Protein AF-A0A5J5NUN8-F1 (afdb_monomer)

Solvent-accessible surface area (backbone atoms only — not comparable to full-atom values): 4760 Å² total; per-residue (Å²): 113,74,70,57,56,53,54,50,50,56,54,45,66,76,71,50,53,86,98,74,59,85,50,79,47,79,45,51,49,94,44,50,69,56,40,30,72,75,67,60,29,42,50,31,60,39,71,78,81,67,98,58,93,67,98,67,63,51,35,38,27,24,67,58,80,42,47,93,84,32,63,13,57,57,80,86,129

Sequence (77 aa):
SKECLEKVTQT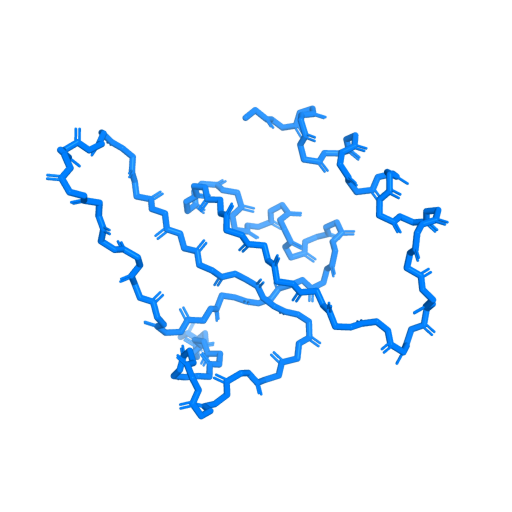ISFLAQPRESHLLLLTGEVQRDRAAELLGLRACNFRPRHSSKLGNEFQVFTNYDAGERLGGWEQEQ

Secondary structure (DSSP, 8-state):
-HHHHHHHHHHHHHHPPTTT---EEEEEGGGHHHHHHHH--EEBS-----SS--SS-EEEEESS--HHHH--BPPP-

Structure (mmCIF, N/CA/C/O backbone):
data_AF-A0A5J5NUN8-F1
#
_entry.id   AF-A0A5J5NUN8-F1
#
loop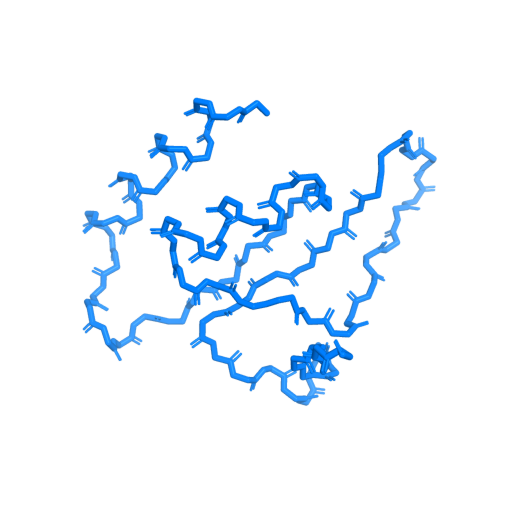_
_atom_site.group_PDB
_atom_site.id
_atom_site.type_symbol
_atom_site.label_atom_id
_atom_site.label_alt_id
_atom_site.label_comp_id
_atom_site.label_asym_id
_atom_site.label_entity_id
_atom_site.label_seq_id
_atom_site.pdbx_PDB_ins_code
_atom_site.Cartn_x
_atom_site.Cartn_y
_atom_site.Cartn_z
_atom_site.occupancy
_atom_site.B_iso_or_equiv
_atom_site.auth_seq_id
_atom_site.auth_comp_id
_atom_site.auth_asym_id
_atom_site.auth_atom_id
_atom_site.pdbx_PDB_model_num
ATOM 1 N N . SER A 1 1 ? 10.108 5.090 -0.067 1.00 83.81 1 SER A N 1
ATOM 2 C CA . SER A 1 1 ? 10.946 5.229 1.144 1.00 83.81 1 SER A CA 1
ATOM 3 C C . SER A 1 1 ? 10.196 4.626 2.316 1.00 83.81 1 SER A C 1
ATOM 5 O O . SER A 1 1 ? 8.995 4.858 2.402 1.00 83.81 1 SER A O 1
ATOM 7 N N . LYS A 1 2 ? 10.876 3.877 3.192 1.00 87.31 2 LYS A N 1
ATOM 8 C CA . LYS A 1 2 ? 10.287 3.236 4.383 1.00 87.31 2 LYS A CA 1
ATOM 9 C C . LYS A 1 2 ? 9.575 4.246 5.293 1.00 87.31 2 LYS A C 1
ATOM 11 O O . LYS A 1 2 ? 8.406 4.068 5.614 1.00 87.31 2 LYS A O 1
ATOM 16 N N . GLU A 1 3 ? 10.258 5.342 5.611 1.00 95.19 3 GLU A N 1
ATOM 17 C CA . GLU A 1 3 ? 9.760 6.401 6.501 1.00 95.19 3 GLU A CA 1
ATOM 18 C C . GLU A 1 3 ? 8.461 7.044 5.987 1.00 95.19 3 GLU A C 1
ATOM 20 O O . GLU A 1 3 ? 7.588 7.437 6.758 1.00 95.19 3 GLU A O 1
ATOM 25 N N . CYS A 1 4 ? 8.306 7.127 4.662 1.00 95.00 4 CYS A N 1
ATOM 26 C CA . CYS A 1 4 ? 7.113 7.705 4.052 1.00 95.00 4 CYS A CA 1
ATOM 27 C C . CYS A 1 4 ? 5.863 6.880 4.386 1.00 95.00 4 CYS A C 1
ATOM 29 O O . CYS A 1 4 ? 4.873 7.445 4.845 1.00 95.00 4 CYS A O 1
ATOM 31 N N . LEU A 1 5 ? 5.917 5.553 4.226 1.00 96.25 5 LEU A N 1
ATOM 32 C CA . LEU A 1 5 ? 4.760 4.697 4.497 1.00 96.25 5 LEU A CA 1
ATOM 33 C C . LEU A 1 5 ? 4.435 4.619 5.999 1.00 96.25 5 LEU A C 1
ATOM 35 O O . LEU A 1 5 ? 3.264 4.572 6.369 1.00 96.25 5 LEU A O 1
ATOM 39 N N . GLU A 1 6 ? 5.442 4.690 6.872 1.00 96.50 6 GLU A N 1
ATOM 40 C CA . GLU A 1 6 ? 5.244 4.766 8.329 1.00 96.50 6 GLU A CA 1
ATOM 41 C C . GLU A 1 6 ? 4.471 6.026 8.739 1.00 96.50 6 GLU A C 1
ATOM 43 O O . GLU A 1 6 ? 3.477 5.944 9.460 1.00 96.50 6 GLU A O 1
ATOM 48 N N . LYS A 1 7 ? 4.875 7.198 8.236 1.00 97.44 7 LYS A N 1
ATOM 49 C CA . LYS A 1 7 ? 4.194 8.470 8.530 1.00 97.44 7 LYS A CA 1
ATOM 50 C C . LYS A 1 7 ? 2.785 8.527 7.937 1.00 97.44 7 LYS A C 1
ATOM 52 O O . LYS A 1 7 ? 1.860 9.045 8.568 1.00 97.44 7 LYS A O 1
ATOM 57 N N . VAL A 1 8 ? 2.593 7.955 6.747 1.00 97.12 8 VAL A N 1
ATOM 58 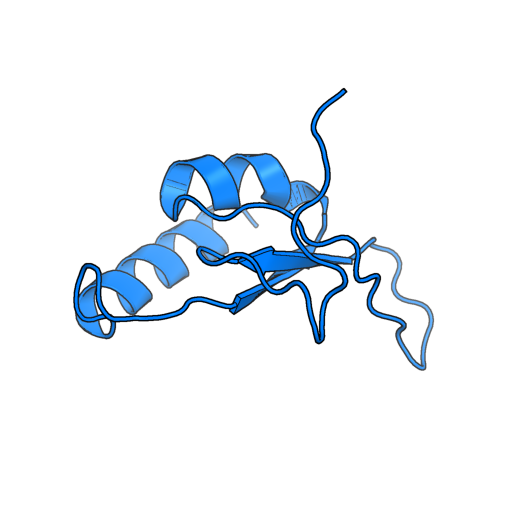C CA . VAL A 1 8 ? 1.258 7.806 6.148 1.00 97.12 8 VAL A CA 1
ATOM 59 C C . VAL A 1 8 ? 0.380 6.900 7.014 1.00 97.12 8 VAL A C 1
ATOM 61 O O . VAL A 1 8 ? -0.763 7.255 7.281 1.00 97.12 8 VAL A O 1
ATOM 64 N N . THR A 1 9 ? 0.918 5.794 7.534 1.00 95.88 9 THR A N 1
ATOM 65 C CA . THR A 1 9 ? 0.199 4.884 8.446 1.00 95.88 9 THR A CA 1
ATOM 66 C C . THR A 1 9 ? -0.263 5.604 9.712 1.00 95.88 9 THR A C 1
ATOM 68 O O . THR A 1 9 ? -1.422 5.477 10.106 1.00 95.88 9 THR A O 1
ATOM 71 N N . GLN A 1 10 ? 0.601 6.426 10.314 1.00 96.62 10 GLN A N 1
ATOM 72 C CA . GLN A 1 10 ? 0.221 7.259 11.460 1.00 96.62 10 GLN A CA 1
ATOM 73 C C . GLN A 1 10 ? -0.933 8.201 11.104 1.00 96.62 10 GLN A C 1
ATOM 75 O O . GLN A 1 10 ? -1.908 8.280 11.845 1.00 96.62 10 GLN A O 1
ATOM 80 N N . THR A 1 11 ? -0.873 8.855 9.942 1.00 97.06 11 THR A N 1
ATOM 8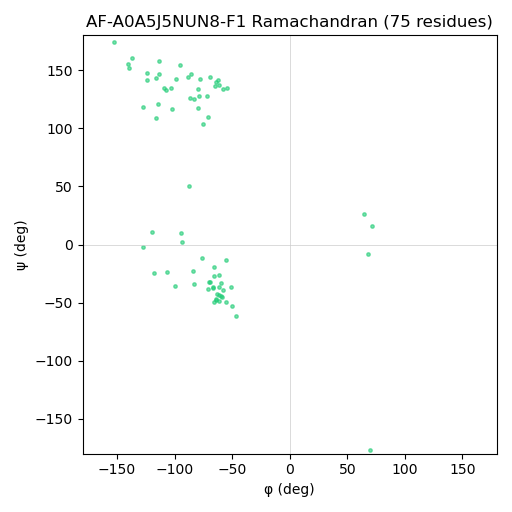1 C CA . THR A 1 11 ? -1.949 9.745 9.477 1.00 97.06 11 THR A CA 1
ATOM 82 C C . THR A 1 11 ? -3.267 8.988 9.287 1.00 97.06 11 THR A C 1
ATOM 84 O O . THR A 1 11 ? -4.308 9.453 9.742 1.00 97.06 11 THR A O 1
ATOM 87 N N . ILE A 1 12 ? -3.227 7.796 8.681 1.00 96.25 12 ILE A N 1
ATOM 88 C CA . ILE A 1 12 ? -4.405 6.934 8.505 1.00 96.25 12 ILE A CA 1
ATOM 89 C C . ILE A 1 12 ? -5.035 6.588 9.858 1.00 96.25 12 ILE A C 1
ATOM 91 O O . ILE A 1 12 ? -6.255 6.619 9.960 1.00 96.25 12 ILE A O 1
ATOM 95 N N . SER A 1 13 ? -4.243 6.329 10.906 1.00 93.88 13 SER A N 1
ATOM 96 C CA . SER A 1 13 ? -4.777 5.979 12.234 1.00 93.88 13 SER A CA 1
ATOM 97 C C . SER A 1 13 ? -5.640 7.074 12.877 1.00 93.88 13 SER A C 1
ATOM 99 O O . SER A 1 13 ? -6.527 6.761 13.665 1.00 93.88 13 SER A O 1
ATOM 101 N N . PHE A 1 14 ? -5.423 8.343 12.512 1.00 95.62 14 PHE A N 1
ATOM 102 C CA . PHE A 1 14 ? -6.246 9.464 12.977 1.00 95.62 14 PHE A CA 1
ATOM 103 C C . PHE A 1 14 ? -7.518 9.670 12.144 1.00 95.62 14 PHE A C 1
ATOM 105 O O . PHE A 1 14 ? -8.460 10.296 12.622 1.00 95.62 14 PHE A O 1
ATOM 112 N N . LEU A 1 15 ? -7.539 9.189 10.897 1.00 95.25 15 LEU A N 1
ATOM 113 C CA . LEU A 1 15 ? -8.635 9.405 9.944 1.00 95.25 15 LEU A CA 1
ATOM 114 C C . LEU A 1 15 ? -9.582 8.207 9.845 1.00 95.25 15 LEU A C 1
ATOM 116 O O . LEU A 1 15 ? -10.779 8.374 9.623 1.00 95.25 15 LEU A O 1
ATOM 120 N N . ALA A 1 16 ? -9.039 6.998 9.954 1.00 94.00 16 ALA A N 1
ATOM 121 C CA . ALA A 1 16 ? -9.783 5.768 9.779 1.00 94.00 16 ALA A CA 1
ATOM 122 C C . ALA A 1 16 ? -10.579 5.432 11.040 1.00 94.00 16 ALA A C 1
ATOM 124 O O . ALA A 1 16 ? -10.050 5.409 12.149 1.00 94.00 16 ALA A O 1
ATOM 125 N N . GLN A 1 17 ? -11.844 5.076 10.847 1.00 90.62 17 GLN A N 1
ATOM 126 C CA . GLN A 1 17 ? -12.633 4.400 11.868 1.00 90.62 17 GLN A CA 1
ATOM 127 C C . GLN A 1 17 ? -12.258 2.911 11.856 1.00 90.62 17 GLN A C 1
ATOM 129 O O . GLN A 1 17 ? -12.429 2.255 10.815 1.00 90.62 17 GLN A O 1
ATOM 134 N N . PRO A 1 18 ? -11.707 2.365 12.960 1.00 77.44 18 PRO A N 1
ATOM 135 C CA . PRO A 1 18 ? -11.279 0.973 13.007 1.00 77.44 18 PRO A CA 1
ATOM 136 C C . PRO A 1 18 ? -12.418 0.026 12.623 1.00 77.44 18 PRO A C 1
ATOM 138 O O . PRO A 1 18 ? -13.529 0.166 13.118 1.00 77.44 18 PRO A O 1
ATOM 141 N N . ARG A 1 19 ? -12.125 -0.962 11.768 1.00 75.81 19 ARG A N 1
ATOM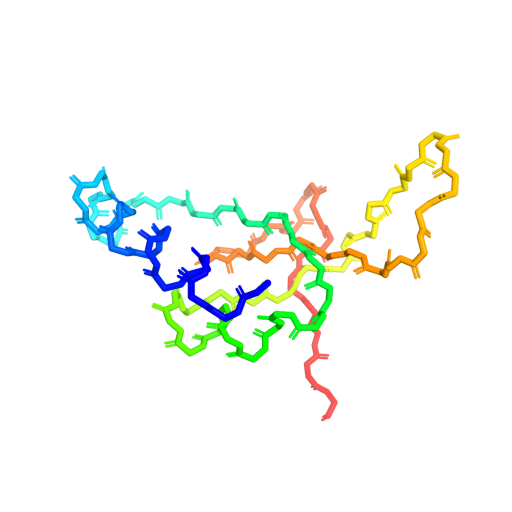 142 C CA . ARG A 1 19 ? -13.066 -1.989 11.263 1.00 75.81 19 ARG A CA 1
ATOM 143 C C . ARG A 1 19 ? -14.186 -1.502 10.335 1.00 75.81 19 ARG A C 1
ATOM 145 O O . ARG A 1 19 ? -14.837 -2.346 9.732 1.00 75.81 19 ARG A O 1
ATOM 152 N N . GLU A 1 20 ? -14.363 -0.196 10.161 1.00 84.94 20 GLU A N 1
ATOM 153 C CA . GLU A 1 20 ? -15.372 0.370 9.250 1.00 84.94 20 GLU A CA 1
ATOM 154 C C . GLU A 1 20 ? -14.758 0.958 7.975 1.00 84.94 20 GLU A C 1
ATOM 156 O O . GLU A 1 20 ? -15.412 1.052 6.939 1.00 84.94 20 GLU A O 1
ATOM 161 N N . SER A 1 21 ? -13.481 1.345 8.023 1.00 94.56 21 SER A N 1
ATOM 162 C CA . SER A 1 21 ? -12.822 2.007 6.895 1.00 94.56 21 SER A CA 1
ATOM 163 C C . SER A 1 21 ? -12.224 1.015 5.899 1.00 94.56 21 SER A C 1
ATOM 165 O O . SER A 1 21 ? -11.376 0.189 6.247 1.00 94.56 21 SER A O 1
ATOM 167 N N . HIS A 1 22 ? -12.598 1.168 4.631 1.00 94.62 22 HIS A N 1
ATOM 168 C CA . HIS A 1 22 ? -11.938 0.509 3.510 1.00 94.62 22 HIS A CA 1
ATOM 169 C C . HIS A 1 22 ? -10.706 1.300 3.071 1.00 94.62 22 HIS A C 1
ATOM 171 O O . HIS A 1 22 ? -10.789 2.485 2.751 1.00 94.62 22 HIS A O 1
ATOM 177 N N . LEU A 1 23 ? -9.558 0.630 3.038 1.00 96.12 23 LEU A N 1
ATOM 178 C CA . LEU A 1 23 ? -8.283 1.199 2.626 1.00 96.12 23 LEU A CA 1
ATOM 179 C C . LEU A 1 23 ? -7.890 0.652 1.258 1.00 96.12 23 LEU A C 1
ATOM 181 O O . LEU A 1 23 ? -7.926 -0.557 1.028 1.00 96.12 23 LEU A O 1
ATOM 185 N N . LEU A 1 24 ? -7.486 1.559 0.371 1.00 96.75 24 LEU A N 1
ATOM 186 C CA . LEU A 1 24 ? -6.865 1.266 -0.915 1.00 96.75 24 LEU A CA 1
ATOM 187 C C . LEU A 1 24 ? -5.564 2.057 -0.995 1.00 96.75 24 LEU A C 1
ATOM 189 O O . LEU A 1 24 ? -5.572 3.287 -0.959 1.00 96.75 24 LEU A O 1
ATOM 193 N N . LEU A 1 25 ? -4.448 1.345 -1.111 1.00 97.25 25 LEU A N 1
ATOM 194 C CA . LEU A 1 25 ? -3.114 1.914 -1.239 1.00 97.25 25 LEU A CA 1
ATOM 195 C C . LEU A 1 25 ? -2.546 1.573 -2.615 1.00 97.25 25 LEU A C 1
ATOM 197 O O . LEU A 1 25 ? -2.371 0.405 -2.941 1.00 97.25 25 LEU A O 1
ATOM 201 N N . LEU A 1 26 ? -2.215 2.594 -3.402 1.00 96.62 26 LEU A N 1
ATOM 202 C CA . LEU A 1 26 ? -1.427 2.461 -4.626 1.00 96.62 26 LEU A CA 1
ATOM 203 C C . LEU A 1 26 ? 0.004 2.905 -4.325 1.00 96.62 26 LEU A C 1
ATOM 205 O O . LEU A 1 26 ? 0.240 4.065 -3.990 1.00 96.62 26 LEU A O 1
ATOM 209 N N . THR A 1 27 ? 0.962 1.992 -4.431 1.00 95.50 27 THR A N 1
ATOM 210 C CA . THR A 1 27 ? 2.378 2.285 -4.173 1.00 95.50 27 THR A CA 1
ATOM 211 C C . THR A 1 27 ? 3.275 1.344 -4.974 1.00 95.50 27 THR A C 1
ATOM 213 O O . THR A 1 27 ? 2.790 0.446 -5.663 1.00 95.50 27 THR A O 1
ATOM 216 N N . GLY A 1 28 ? 4.585 1.576 -4.927 1.00 94.56 28 GLY A N 1
ATOM 217 C CA . GLY A 1 28 ? 5.552 0.697 -5.577 1.00 94.56 28 GLY A CA 1
ATOM 218 C C . GLY A 1 28 ? 5.515 -0.711 -4.977 1.00 94.56 28 GLY A C 1
ATOM 219 O O . GLY A 1 28 ? 5.398 -0.843 -3.758 1.00 94.56 28 GLY A O 1
ATOM 220 N N . GLU A 1 29 ? 5.666 -1.744 -5.807 1.00 95.06 29 GLU A N 1
ATOM 221 C CA . GLU A 1 29 ? 5.645 -3.161 -5.394 1.00 95.06 29 GLU A CA 1
ATOM 222 C C . GLU A 1 29 ? 6.605 -3.443 -4.228 1.00 95.06 29 GLU A C 1
ATOM 224 O O . GLU A 1 29 ? 6.263 -4.161 -3.295 1.00 95.06 29 GLU A O 1
ATOM 229 N N . VAL A 1 30 ? 7.769 -2.788 -4.216 1.00 94.62 30 VAL A N 1
ATOM 230 C CA . VAL A 1 30 ? 8.784 -2.889 -3.150 1.00 94.62 30 VAL A CA 1
ATOM 231 C C . VAL A 1 30 ? 8.256 -2.574 -1.736 1.00 94.62 30 VAL A C 1
ATOM 233 O O . VAL A 1 30 ? 8.944 -2.812 -0.749 1.00 94.62 30 VAL A O 1
ATOM 236 N N . GLN A 1 31 ? 7.061 -1.990 -1.603 1.00 96.12 31 GLN A N 1
ATOM 237 C CA . GLN A 1 31 ? 6.410 -1.722 -0.316 1.00 96.12 31 GLN A CA 1
ATOM 238 C C . GLN A 1 31 ? 5.439 -2.822 0.134 1.00 96.12 31 GLN A C 1
ATOM 240 O O . GLN A 1 31 ? 4.831 -2.657 1.187 1.00 96.12 31 GLN A O 1
ATOM 245 N N . ARG A 1 32 ? 5.283 -3.920 -0.615 1.00 96.38 32 ARG A N 1
ATOM 246 C CA . ARG A 1 32 ? 4.343 -5.020 -0.336 1.00 96.38 32 ARG A CA 1
ATOM 247 C C . ARG A 1 32 ? 4.373 -5.484 1.118 1.00 96.38 32 ARG A C 1
ATOM 249 O O . ARG A 1 32 ? 3.379 -5.324 1.824 1.00 96.38 32 ARG A O 1
ATOM 256 N N . ASP A 1 33 ? 5.521 -5.973 1.577 1.00 96.38 33 ASP A N 1
ATOM 257 C CA . ASP A 1 33 ? 5.663 -6.520 2.932 1.00 96.38 33 ASP A CA 1
ATOM 258 C C . ASP A 1 33 ? 5.376 -5.456 3.990 1.00 96.38 33 ASP A C 1
ATOM 260 O O . ASP A 1 33 ? 4.744 -5.714 5.010 1.00 96.38 33 ASP A O 1
ATOM 264 N N . ARG A 1 34 ? 5.774 -4.213 3.710 1.00 96.56 34 ARG A N 1
ATOM 265 C CA . ARG A 1 34 ? 5.571 -3.088 4.619 1.00 96.56 34 ARG A CA 1
ATOM 266 C C . ARG A 1 34 ? 4.105 -2.675 4.715 1.00 96.56 34 ARG A C 1
ATOM 268 O O . ARG A 1 34 ? 3.645 -2.327 5.798 1.00 96.56 34 ARG A O 1
ATOM 275 N N . ALA A 1 35 ? 3.376 -2.701 3.602 1.00 97.12 35 ALA A N 1
ATOM 276 C CA . ALA A 1 35 ? 1.943 -2.433 3.564 1.00 97.12 35 ALA A CA 1
ATOM 277 C C . ALA A 1 35 ? 1.150 -3.528 4.295 1.00 97.12 35 ALA A C 1
ATOM 279 O O . ALA A 1 35 ? 0.190 -3.214 5.002 1.00 97.12 35 ALA A O 1
ATOM 280 N N . ALA A 1 36 ? 1.581 -4.786 4.178 1.00 96.75 36 ALA A N 1
ATOM 281 C CA . ALA A 1 36 ? 1.020 -5.896 4.939 1.00 96.75 36 ALA A CA 1
ATOM 282 C C . ALA A 1 36 ? 1.294 -5.741 6.446 1.00 96.75 36 ALA A C 1
ATOM 284 O O . ALA A 1 36 ? 0.363 -5.782 7.244 1.00 96.75 36 ALA A O 1
ATOM 285 N N . GLU A 1 37 ? 2.543 -5.480 6.837 1.00 96.88 37 GLU A N 1
ATOM 286 C CA . GLU A 1 37 ? 2.955 -5.346 8.241 1.00 96.88 37 GLU A CA 1
ATOM 287 C C . GLU A 1 37 ? 2.291 -4.152 8.946 1.00 96.88 37 GLU A C 1
ATOM 289 O O . GLU A 1 37 ? 1.790 -4.288 10.059 1.00 96.88 37 GLU A O 1
ATOM 294 N N . LEU A 1 38 ? 2.287 -2.972 8.317 1.00 96.31 38 LEU A N 1
ATOM 295 C CA . LEU A 1 38 ? 1.837 -1.733 8.963 1.00 96.31 38 LEU A CA 1
ATOM 296 C C . LEU A 1 38 ? 0.320 -1.535 8.929 1.00 96.31 38 LEU A C 1
ATOM 298 O O . LEU A 1 38 ? -0.238 -0.922 9.836 1.00 96.31 38 LEU A O 1
ATOM 302 N N . LEU A 1 39 ? -0.335 -1.983 7.857 1.00 95.00 39 LEU A N 1
ATOM 303 C CA . LEU A 1 39 ? -1.732 -1.649 7.562 1.00 95.00 39 LEU A CA 1
ATOM 304 C C . LEU A 1 39 ? -2.606 -2.887 7.309 1.00 95.00 39 LEU A C 1
ATOM 306 O O . LEU A 1 39 ? -3.806 -2.736 7.077 1.00 95.00 39 LEU A O 1
ATOM 310 N N . GLY A 1 40 ? -2.041 -4.099 7.341 1.00 95.38 40 GLY A N 1
ATOM 311 C CA . GLY A 1 40 ? -2.780 -5.335 7.075 1.00 95.38 40 GLY A CA 1
ATOM 312 C C . GLY A 1 40 ? -3.319 -5.423 5.646 1.00 95.38 40 GLY A C 1
ATOM 313 O O . GLY A 1 40 ? -4.355 -6.048 5.425 1.00 95.38 40 GLY A O 1
ATOM 314 N N . LEU A 1 41 ? -2.678 -4.750 4.683 1.00 96.69 41 LEU A N 1
ATOM 315 C CA . LEU A 1 41 ? -3.150 -4.721 3.299 1.00 96.69 41 LEU A CA 1
ATOM 316 C C . LEU A 1 41 ? -2.628 -5.919 2.506 1.00 96.69 41 LEU A C 1
ATOM 318 O O . LEU A 1 41 ? -1.487 -6.343 2.677 1.00 96.69 41 LEU A O 1
ATOM 322 N N . ARG A 1 42 ? -3.439 -6.404 1.567 1.00 97.06 42 ARG A N 1
ATOM 323 C CA . ARG A 1 42 ? -3.082 -7.478 0.633 1.00 97.06 42 ARG A CA 1
ATOM 324 C C . ARG A 1 42 ? -3.081 -6.969 -0.799 1.00 97.06 42 ARG A C 1
ATOM 326 O O . ARG A 1 42 ? -3.915 -6.139 -1.160 1.00 97.06 42 ARG A O 1
ATOM 333 N N . ALA A 1 43 ? -2.144 -7.463 -1.606 1.00 97.06 43 ALA A N 1
ATOM 334 C CA . ALA A 1 43 ? -2.033 -7.096 -3.016 1.00 97.06 43 ALA A CA 1
ATOM 335 C C . ALA A 1 43 ? -3.271 -7.553 -3.797 1.00 97.06 43 ALA A C 1
ATOM 337 O O . ALA A 1 43 ? -3.778 -8.652 -3.572 1.00 97.06 43 ALA A O 1
ATOM 338 N N . CYS A 1 44 ? -3.744 -6.723 -4.721 1.00 97.19 44 CYS A N 1
ATOM 339 C CA . CYS A 1 44 ? -4.806 -7.058 -5.662 1.00 97.19 44 CYS A CA 1
ATOM 340 C C . CYS A 1 44 ? -4.232 -7.538 -7.002 1.00 97.19 44 CYS A C 1
ATOM 342 O O . CYS A 1 44 ? -3.160 -7.099 -7.420 1.00 97.19 44 CYS A O 1
ATOM 344 N N . ASN A 1 45 ? -4.997 -8.350 -7.736 1.00 95.75 45 ASN A N 1
ATOM 345 C CA . ASN A 1 45 ? -4.608 -8.820 -9.073 1.00 95.75 45 ASN A CA 1
ATOM 346 C C . ASN A 1 45 ? -4.537 -7.687 -10.118 1.00 95.75 45 ASN A C 1
ATOM 348 O O . ASN A 1 45 ? -3.876 -7.820 -11.149 1.00 95.75 45 ASN A O 1
ATOM 352 N N . PHE A 1 46 ? -5.185 -6.547 -9.866 1.00 95.38 46 PHE A N 1
ATOM 353 C CA . PHE A 1 46 ? -5.090 -5.364 -10.716 1.00 95.38 46 PHE A CA 1
ATOM 354 C C . PHE A 1 46 ? -3.644 -4.861 -10.865 1.00 95.38 46 PHE A C 1
ATOM 356 O O . PHE A 1 46 ? -2.906 -4.699 -9.891 1.00 95.38 46 PHE A O 1
ATOM 363 N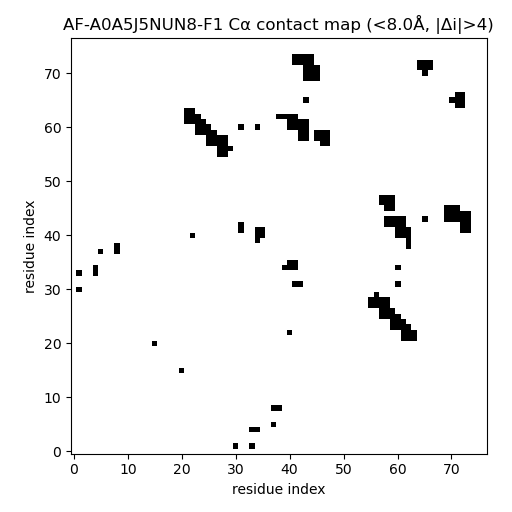 N . ARG A 1 47 ? -3.251 -4.559 -12.109 1.00 92.69 47 ARG A N 1
ATOM 364 C CA . ARG A 1 47 ? -1.938 -3.995 -12.451 1.00 92.69 47 ARG A CA 1
ATOM 365 C C . ARG A 1 47 ? -2.095 -2.593 -13.045 1.00 92.69 47 ARG A C 1
ATOM 367 O O . ARG A 1 47 ? -2.570 -2.479 -14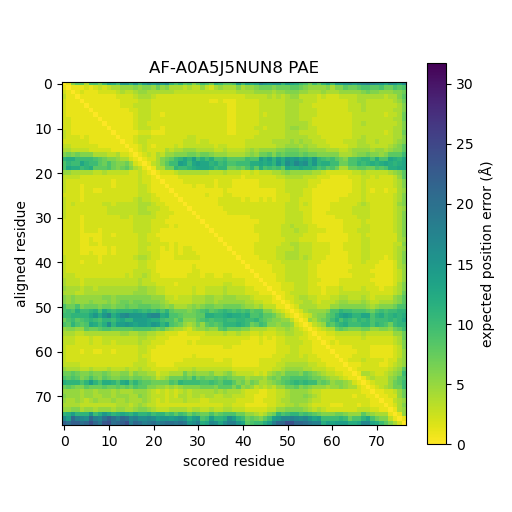.180 1.00 92.69 47 ARG A O 1
ATOM 374 N N . PRO A 1 48 ? -1.715 -1.527 -12.314 1.00 92.62 48 PRO A N 1
ATOM 375 C CA . PRO A 1 48 ? -1.814 -0.164 -12.817 1.00 92.62 48 PRO A CA 1
ATOM 376 C C . PRO A 1 48 ? -0.887 0.037 -14.020 1.00 92.62 48 PRO A C 1
ATOM 378 O O . PRO A 1 48 ? 0.274 -0.371 -14.013 1.00 92.62 48 PRO A O 1
ATOM 381 N N . ARG A 1 49 ? -1.398 0.703 -15.059 1.00 89.88 49 ARG A N 1
ATOM 382 C CA . ARG A 1 49 ? -0.616 1.113 -16.230 1.00 89.88 49 ARG A CA 1
ATOM 383 C C . ARG A 1 49 ? -0.434 2.620 -16.207 1.00 89.88 49 ARG A C 1
ATOM 385 O O . ARG A 1 49 ? -1.390 3.359 -15.991 1.00 89.88 49 ARG A O 1
ATOM 392 N N . HIS A 1 50 ? 0.788 3.058 -16.462 1.00 88.06 50 HIS A N 1
ATOM 393 C CA . HIS A 1 50 ? 1.127 4.471 -16.551 1.00 88.06 50 HIS A CA 1
ATOM 394 C C . HIS A 1 50 ? 1.169 4.891 -18.021 1.00 88.06 50 HIS A C 1
ATOM 396 O O . HIS A 1 50 ? 1.603 4.121 -18.877 1.00 88.06 50 HIS A O 1
ATOM 402 N N . SER A 1 51 ? 0.701 6.104 -18.322 1.00 89.31 51 SER A N 1
ATOM 403 C CA . SER A 1 51 ? 0.751 6.667 -19.679 1.00 89.31 51 SER A CA 1
ATOM 404 C C . SER A 1 51 ? 2.185 6.923 -20.151 1.00 89.31 51 SER A C 1
ATOM 406 O O . SER A 1 51 ? 2.463 6.876 -21.346 1.00 89.31 51 SER A O 1
ATOM 408 N N . SER A 1 52 ? 3.102 7.157 -19.212 1.00 89.38 52 SER A N 1
ATOM 409 C CA . SER A 1 52 ? 4.542 7.248 -19.429 1.00 89.38 52 SER A CA 1
ATOM 410 C C . SER A 1 52 ? 5.273 6.092 -18.745 1.00 89.38 52 SER A C 1
ATOM 412 O O . SER A 1 52 ? 4.773 5.477 -17.801 1.00 89.38 52 SER A O 1
ATOM 414 N N . LYS A 1 53 ? 6.484 5.781 -19.219 1.00 80.62 53 LYS A N 1
ATOM 415 C CA . LYS A 1 53 ? 7.313 4.736 -18.613 1.00 80.62 53 LYS A CA 1
ATOM 416 C C . LYS A 1 53 ? 7.827 5.213 -17.253 1.00 80.62 53 LYS A C 1
ATOM 418 O O . LYS A 1 53 ? 8.693 6.082 -17.190 1.00 80.62 53 LYS A O 1
ATOM 423 N N . LEU A 1 54 ? 7.320 4.618 -16.178 1.00 82.44 54 LEU A N 1
ATOM 424 C CA . LEU A 1 54 ? 7.955 4.676 -14.863 1.00 82.44 54 LEU A CA 1
ATOM 425 C C . LEU A 1 54 ? 8.945 3.517 -14.730 1.00 82.44 54 LEU A C 1
ATOM 427 O O . LEU A 1 54 ? 8.712 2.430 -15.253 1.00 82.44 54 LEU A O 1
ATOM 431 N N . GLY A 1 55 ? 10.068 3.763 -14.053 1.00 81.06 55 GLY A N 1
ATOM 432 C CA . GLY A 1 55 ? 11.111 2.752 -13.844 1.00 81.06 55 GLY A CA 1
ATOM 433 C C . GLY A 1 55 ? 10.781 1.711 -12.771 1.00 81.06 55 GLY A C 1
ATOM 434 O O . GLY A 1 55 ? 11.488 0.717 -12.679 1.00 81.06 55 GLY A O 1
ATOM 435 N N . ASN A 1 56 ? 9.727 1.933 -11.981 1.00 88.88 56 ASN A N 1
ATOM 436 C CA . ASN A 1 56 ? 9.330 1.064 -10.875 1.00 88.88 56 ASN A CA 1
ATOM 437 C C . ASN A 1 56 ? 7.982 0.404 -11.166 1.00 88.88 56 ASN A C 1
ATOM 439 O O . ASN A 1 56 ? 7.094 1.037 -11.743 1.00 88.88 56 ASN A O 1
ATOM 443 N N . GLU A 1 57 ? 7.810 -0.827 -10.691 1.00 92.06 57 GLU A N 1
ATOM 444 C CA . GLU A 1 57 ? 6.518 -1.507 -10.686 1.00 92.06 57 GLU A CA 1
ATOM 445 C C . GLU A 1 57 ? 5.640 -0.997 -9.541 1.00 92.06 57 GLU A C 1
ATOM 447 O O . GLU A 1 57 ? 6.122 -0.701 -8.445 1.00 92.06 57 GLU A O 1
ATOM 452 N N . PHE A 1 58 ? 4.342 -0.871 -9.808 1.00 94.88 58 PHE A N 1
ATOM 453 C CA . PHE A 1 58 ? 3.341 -0.419 -8.845 1.00 94.88 58 PHE A CA 1
ATOM 454 C C . PHE A 1 58 ? 2.234 -1.456 -8.720 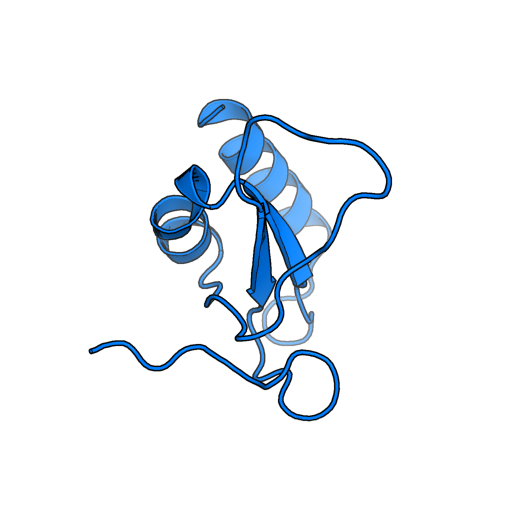1.00 94.88 58 PHE A C 1
ATOM 456 O O . PHE A 1 58 ? 1.855 -2.097 -9.700 1.00 94.88 58 PHE A O 1
ATOM 463 N N . GLN A 1 59 ? 1.675 -1.559 -7.521 1.00 96.00 59 GLN A N 1
ATOM 464 C CA . GLN A 1 59 ? 0.556 -2.437 -7.207 1.00 96.00 59 GLN A CA 1
ATOM 465 C C . GLN A 1 59 ? -0.470 -1.715 -6.334 1.00 96.00 59 GLN A C 1
ATOM 467 O O . GLN A 1 59 ? -0.179 -0.698 -5.697 1.00 96.00 59 GLN A O 1
ATOM 472 N N . VAL A 1 60 ? -1.686 -2.259 -6.326 1.00 97.44 60 VAL A N 1
ATOM 473 C CA . VAL A 1 60 ? -2.761 -1.824 -5.436 1.00 97.44 60 VAL A CA 1
ATOM 474 C C . VAL A 1 60 ? -2.897 -2.828 -4.299 1.00 97.44 60 VAL A C 1
ATOM 476 O O . VAL A 1 60 ? -2.916 -4.032 -4.543 1.00 97.44 60 VAL A O 1
ATOM 479 N N . PHE A 1 61 ? -3.013 -2.326 -3.074 1.00 97.62 61 PHE A N 1
ATOM 480 C CA . PHE A 1 61 ? -3.181 -3.109 -1.856 1.00 97.62 61 PHE A CA 1
ATOM 481 C C . PHE A 1 61 ? -4.440 -2.664 -1.113 1.00 97.62 61 PHE A C 1
ATOM 483 O O . PHE A 1 61 ? -4.735 -1.469 -1.061 1.00 97.62 61 PHE A O 1
ATOM 490 N N . THR A 1 62 ? -5.182 -3.600 -0.526 1.00 97.25 62 THR A N 1
ATOM 491 C CA . THR A 1 62 ? -6.460 -3.314 0.149 1.00 97.25 62 THR A CA 1
ATOM 492 C C . THR A 1 62 ? -6.641 -4.120 1.435 1.00 97.25 62 THR A C 1
ATOM 494 O O . THR A 1 62 ? -6.066 -5.196 1.579 1.00 97.25 62 THR A O 1
ATOM 497 N N . ASN A 1 63 ? -7.454 -3.608 2.369 1.00 95.75 63 ASN A N 1
ATOM 498 C CA . ASN A 1 63 ? -7.894 -4.339 3.574 1.00 95.75 63 ASN A CA 1
ATOM 499 C C . ASN A 1 63 ? -9.261 -5.035 3.394 1.00 95.75 63 ASN A C 1
ATOM 501 O O . ASN A 1 63 ? -9.850 -5.510 4.362 1.00 95.75 63 ASN A O 1
ATOM 505 N N . TYR A 1 64 ? -9.775 -5.076 2.166 1.00 94.31 64 TYR A N 1
ATOM 506 C CA . TYR A 1 64 ? -11.023 -5.729 1.784 1.00 94.31 64 TYR A CA 1
ATOM 507 C C . TYR A 1 64 ? -10.828 -6.439 0.446 1.00 94.31 64 TYR A C 1
ATOM 509 O O . TYR A 1 64 ? -10.018 -5.999 -0.367 1.00 94.31 64 TYR A O 1
ATOM 517 N N . ASP A 1 65 ? -11.570 -7.517 0.200 1.00 93.31 65 ASP A N 1
ATOM 518 C CA . ASP A 1 65 ? -11.470 -8.226 -1.073 1.00 93.31 65 ASP A CA 1
ATOM 519 C C . ASP A 1 65 ? -12.173 -7.437 -2.189 1.00 93.31 65 ASP A C 1
ATOM 521 O O . ASP A 1 65 ? -13.400 -7.388 -2.289 1.00 93.31 65 ASP A O 1
ATOM 525 N N . ALA A 1 66 ? -11.379 -6.780 -3.031 1.00 90.81 66 ALA A N 1
ATOM 526 C CA . ALA A 1 66 ? -11.850 -5.937 -4.123 1.00 90.81 66 ALA A CA 1
ATOM 527 C C . ALA A 1 66 ? -12.099 -6.736 -5.421 1.00 90.81 66 ALA A C 1
ATOM 529 O O . ALA A 1 66 ? -11.623 -6.360 -6.500 1.00 90.81 66 ALA A O 1
ATOM 530 N N . GLY A 1 67 ? -12.845 -7.840 -5.316 1.00 91.25 67 GLY A N 1
ATOM 531 C CA . GLY A 1 67 ? -13.131 -8.794 -6.398 1.00 91.25 67 GLY A CA 1
ATOM 532 C C . GLY A 1 67 ? -13.630 -8.152 -7.695 1.00 91.25 67 GLY A C 1
ATOM 533 O O . GLY A 1 67 ? -13.049 -8.352 -8.759 1.00 91.25 67 GLY A O 1
ATOM 534 N N . GLU A 1 68 ? -14.670 -7.322 -7.604 1.00 85.31 68 GLU A N 1
ATOM 535 C CA . GLU A 1 68 ? -15.387 -6.813 -8.783 1.00 85.31 68 GLU A CA 1
ATOM 536 C C . GLU A 1 68 ? -14.590 -5.813 -9.630 1.00 85.31 68 GLU A C 1
ATOM 538 O O . GLU A 1 68 ? -14.777 -5.740 -10.842 1.00 85.31 68 GLU A O 1
ATOM 543 N N . ARG A 1 69 ? -13.726 -5.004 -9.003 1.00 86.81 69 ARG A N 1
ATOM 544 C CA . ARG A 1 69 ? -13.065 -3.867 -9.675 1.00 86.81 69 ARG A CA 1
ATOM 545 C C . ARG A 1 69 ? -11.552 -3.971 -9.739 1.00 86.81 69 ARG A C 1
ATOM 547 O O . ARG A 1 69 ? -10.952 -3.360 -10.619 1.00 86.81 69 ARG A O 1
ATOM 554 N N . LEU A 1 70 ? -10.938 -4.723 -8.828 1.00 94.12 70 LEU A N 1
ATOM 555 C CA . LEU A 1 70 ? -9.485 -4.887 -8.755 1.00 94.12 70 LEU A CA 1
ATOM 556 C C . LEU A 1 70 ? -9.041 -6.346 -8.935 1.00 94.12 70 LEU A C 1
ATOM 558 O O . LEU A 1 70 ? -7.872 -6.659 -8.717 1.00 94.12 70 LEU A O 1
ATOM 562 N N . GLY A 1 71 ? -9.954 -7.232 -9.347 1.00 93.94 71 GLY A N 1
ATOM 563 C CA . GLY A 1 71 ? -9.671 -8.650 -9.572 1.00 93.94 71 GLY A CA 1
ATOM 564 C C . GLY A 1 71 ? -9.440 -9.446 -8.287 1.00 93.94 71 GLY A C 1
ATOM 565 O O . GLY A 1 71 ? -8.898 -10.544 -8.357 1.00 93.94 71 GLY A O 1
ATOM 566 N N . GLY A 1 72 ? -9.821 -8.896 -7.132 1.00 95.00 72 GLY A N 1
ATOM 567 C CA . GLY A 1 72 ? -9.640 -9.515 -5.820 1.00 95.00 72 GLY A CA 1
ATOM 568 C C . GLY A 1 72 ? -8.186 -9.590 -5.367 1.00 95.00 72 GLY A C 1
ATOM 569 O O . GLY A 1 72 ? -7.281 -9.075 -6.034 1.00 95.00 72 GLY A O 1
ATOM 570 N N . TRP A 1 73 ? -7.961 -10.197 -4.206 1.00 95.5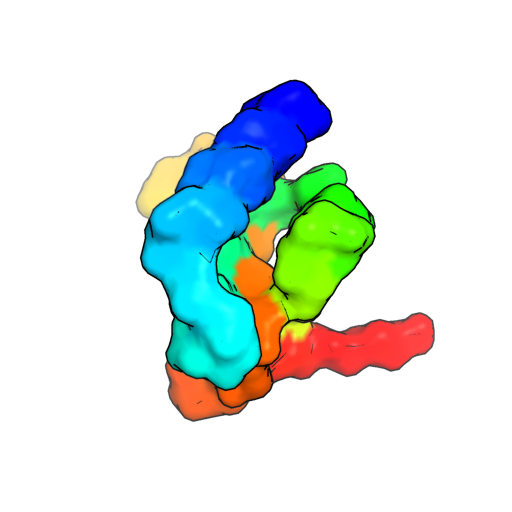6 73 TRP A N 1
ATOM 571 C CA . TRP A 1 73 ? -6.609 -10.406 -3.687 1.00 95.56 73 TRP A CA 1
ATOM 572 C C . TRP A 1 73 ? -5.811 -11.429 -4.501 1.00 95.56 73 TRP A C 1
ATOM 574 O O . TRP A 1 73 ? -6.335 -12.438 -4.975 1.00 95.56 73 TRP A O 1
ATOM 584 N N . GLU A 1 74 ? -4.511 -11.174 -4.629 1.00 93.69 74 GLU A N 1
ATOM 585 C CA . GLU A 1 74 ? -3.557 -12.171 -5.102 1.00 93.69 74 GLU A CA 1
ATOM 586 C C . GLU A 1 74 ? -3.541 -13.370 -4.151 1.00 93.69 74 GLU A C 1
ATOM 588 O O . GLU A 1 74 ? -3.561 -13.222 -2.922 1.00 93.69 74 GLU A O 1
ATOM 593 N N . GLN A 1 75 ? -3.512 -14.566 -4.734 1.00 84.50 75 GLN A N 1
ATOM 594 C CA . GLN A 1 75 ? -3.275 -15.790 -3.983 1.00 84.50 75 GLN A CA 1
ATOM 595 C C . GLN A 1 75 ? -1.772 -15.907 -3.721 1.00 84.50 75 GLN A C 1
ATOM 597 O O . GLN A 1 75 ? -0.970 -15.788 -4.647 1.00 84.50 75 GLN A O 1
ATOM 602 N N . GLU A 1 76 ? -1.397 -16.104 -2.460 1.00 66.62 76 GLU A N 1
ATOM 603 C CA . GLU A 1 76 ? -0.025 -16.453 -2.095 1.00 66.62 76 GLU A CA 1
ATOM 604 C C . GLU A 1 76 ? 0.221 -17.904 -2.536 1.00 66.62 76 GLU A C 1
ATOM 606 O O . GLU A 1 76 ? -0.611 -18.773 -2.264 1.00 66.62 76 GLU A O 1
ATOM 611 N N . GLN A 1 77 ? 1.298 -18.132 -3.295 1.00 47.38 77 GLN A N 1
ATOM 612 C CA . GLN A 1 77 ? 1.756 -19.475 -3.679 1.00 47.38 77 GLN A CA 1
ATOM 613 C C . GLN A 1 77 ? 2.523 -20.132 -2.537 1.00 47.38 77 GLN A C 1
ATOM 615 O O . GLN A 1 77 ? 3.303 -19.410 -1.875 1.00 47.38 77 GLN A O 1
#

Foldseek 3Di:
DLVVVVVVLVVCVVVDDPPPDKDKDKDFPVCQVVCCVRPVWAWFPAFDDDPDDDPTGITITIPDQPCPPRVGGDDDD

Radius of gyration: 12.76 Å; Cα contacts (8 Å, |Δi|>4): 96; chains: 1; bounding box: 26×29×33 Å

pLDDT: mean 92.18, std 7.73, range [47.38, 97.62]

Organism: Gossypium barbadense (NCBI:txid3634)

InterPro domains:
  IPR019369 Protein-lysine N-methyltransferase Efm5/EEF1AKMT1 [PTHR13200] (1-76)
  IPR041370 Methyltransferase EEF1AKMT1/ZCCHC4 [PF10237] (1-65)

Nearest PDB structures (foldseek):
  3r96-assembly1_A  TM=4.448E-01  e=1.431E+00  Escherichia coli
  3bln-assembly1_A-2  TM=5.092E-01  e=4.394E+00  Bacillus cereus ATCC 10987
  3peh-assembly2_B  TM=4.460E-01  e=3.645E+00  Plasmodium falciparum 3D7
  3drx-assembly1_E  TM=2.845E-01  e=2.841E+00  Homo sapiens
  3jb6-assembly1_A  TM=3.198E-01  e=7.233E+00  Bombyx mori cypovirus 1

Mean predicted aligned error: 3.87 Å